Protein AF-A0A662FC71-F1 (afdb_monomer_lite)

Secondary structure (DSSP, 8-state):
-PPPHHHHHHHHHHHHHHHHHHHHHHHHHHHHH-SSHHHHHHHHHHHHHHHHHHTTSPPPPPPTTT--HHHHHHHHHHHHHHHHHHHHTGGG--HHHHHHHHHHHHHHHHHHHTS-HHHHHHHHHHHHHHTT--

pLDDT: mean 93.68, std 7.22, range [43.41, 98.19]

Sequence (134 aa):
MRKSSVDTVRRILTAKVAELWPAVERVRNRAYNAQERWFGEVVYYWAYSDLARIAGISPARLSDKELVAERIDKEIRKVKQKADARLKCISEMSKDKAIDLLLVIERILAIGRGENPWEAEERLEAELMEKGLF

Radius of gyration: 15.38 Å; chains: 1; bounding box: 41×29×43 Å

Structure (mmCIF, N/CA/C/O backbone):
data_AF-A0A662FC71-F1
#
_entry.id   AF-A0A662FC71-F1
#
loop_
_atom_site.group_PDB
_atom_site.id
_atom_site.type_symbol
_atom_site.label_atom_id
_atom_site.label_alt_id
_atom_site.label_comp_id
_atom_site.label_asym_id
_atom_site.label_entity_id
_atom_site.label_seq_id
_atom_site.pdbx_PDB_ins_code
_atom_site.Cartn_x
_atom_site.Cartn_y
_atom_site.Cartn_z
_atom_site.occupancy
_atom_site.B_iso_or_equiv
_atom_site.auth_seq_id
_atom_site.auth_comp_id
_atom_site.auth_asym_id
_atom_site.auth_atom_id
_atom_site.pdbx_PDB_model_num
ATOM 1 N N . MET A 1 1 ? -23.399 7.228 22.432 1.00 43.41 1 MET A N 1
ATOM 2 C CA . MET A 1 1 ? -22.184 6.426 22.711 1.00 43.41 1 MET A CA 1
ATOM 3 C C . MET A 1 1 ? -21.022 7.018 21.925 1.00 43.41 1 MET A C 1
ATOM 5 O O . MET A 1 1 ? -21.162 7.172 20.716 1.00 43.41 1 MET A O 1
ATOM 9 N N . ARG A 1 2 ? -19.914 7.407 22.574 1.00 53.84 2 ARG A N 1
ATOM 10 C CA . ARG A 1 2 ? -18.677 7.762 21.852 1.00 53.84 2 ARG A CA 1
ATOM 11 C C . ARG A 1 2 ? -18.167 6.488 21.165 1.00 53.84 2 ARG A C 1
ATOM 13 O O . ARG A 1 2 ? -18.086 5.456 21.824 1.00 53.84 2 ARG A O 1
ATOM 20 N N . LYS A 1 3 ? -17.904 6.531 19.854 1.00 62.81 3 LYS A N 1
ATOM 21 C CA . LYS A 1 3 ? -17.296 5.398 19.133 1.00 62.81 3 LYS A CA 1
ATOM 22 C C . LYS A 1 3 ? -15.904 5.142 19.712 1.00 62.81 3 LYS A C 1
ATOM 24 O O . LYS A 1 3 ? -15.208 6.103 20.037 1.00 62.81 3 LYS A O 1
ATOM 29 N N . SER A 1 4 ? -15.513 3.875 19.848 1.00 85.50 4 SER A N 1
ATOM 30 C CA . SER A 1 4 ? -14.158 3.525 20.281 1.00 85.50 4 SER A CA 1
ATOM 31 C C . SER A 1 4 ? -13.132 4.129 19.311 1.00 85.50 4 SER A C 1
ATOM 33 O O . SER A 1 4 ? -13.377 4.192 18.100 1.00 85.50 4 SER A O 1
ATOM 35 N N . SER A 1 5 ? -11.983 4.589 19.817 1.00 89.44 5 SER A N 1
ATOM 36 C CA . SER A 1 5 ? -10.883 5.102 18.980 1.00 89.44 5 SER A CA 1
ATOM 37 C C . SER A 1 5 ? -10.445 4.060 17.944 1.00 89.44 5 SER A C 1
ATOM 39 O O . SER A 1 5 ? -10.200 4.398 16.787 1.00 89.44 5 SER A O 1
ATOM 41 N N . VAL A 1 6 ? -10.479 2.779 18.320 1.00 92.81 6 VAL A N 1
ATOM 42 C CA . VAL A 1 6 ? -10.176 1.641 17.441 1.00 92.81 6 VAL A CA 1
ATOM 43 C C . VAL A 1 6 ? -11.152 1.551 16.264 1.00 92.81 6 VAL A C 1
ATOM 45 O O . VAL A 1 6 ? -10.727 1.398 15.121 1.00 92.81 6 VAL A O 1
ATOM 48 N N . ASP A 1 7 ? -12.455 1.708 16.509 1.00 93.38 7 ASP A N 1
ATOM 49 C CA . ASP A 1 7 ? -13.471 1.666 15.446 1.00 93.38 7 ASP A CA 1
ATOM 50 C C . ASP A 1 7 ? -13.314 2.838 14.474 1.00 93.38 7 ASP A C 1
ATOM 52 O O . ASP A 1 7 ? -13.562 2.708 13.273 1.00 93.38 7 ASP A O 1
ATOM 56 N N . THR A 1 8 ? -12.875 3.991 14.986 1.00 94.31 8 THR A N 1
ATOM 57 C CA . THR A 1 8 ? -12.601 5.170 14.161 1.00 94.31 8 THR A CA 1
ATOM 58 C C . THR A 1 8 ? -11.423 4.920 13.223 1.00 94.31 8 THR A C 1
ATOM 60 O O . THR A 1 8 ? -11.574 5.143 12.021 1.00 94.31 8 THR A O 1
ATOM 63 N N . VAL A 1 9 ? -10.304 4.391 13.733 1.00 95.88 9 VAL A N 1
ATOM 64 C CA . VAL A 1 9 ? -9.132 4.022 12.916 1.00 95.88 9 VAL A CA 1
ATOM 65 C C . VAL A 1 9 ? -9.507 2.974 11.869 1.00 95.88 9 VAL A C 1
ATOM 67 O O . VAL A 1 9 ? -9.244 3.174 10.684 1.00 95.88 9 VAL A O 1
ATOM 70 N N . ARG A 1 10 ? -10.195 1.895 12.267 1.00 95.44 10 ARG A N 1
ATOM 71 C CA . ARG A 1 10 ? -10.631 0.835 11.340 1.00 95.44 10 ARG A CA 1
ATOM 72 C C . ARG A 1 10 ? -11.519 1.379 10.223 1.00 95.44 10 ARG A C 1
ATOM 74 O O . ARG A 1 10 ? -11.369 0.969 9.082 1.00 95.44 10 ARG A O 1
ATOM 81 N N . ARG A 1 11 ? -12.408 2.334 10.514 1.00 94.94 11 ARG A N 1
ATOM 82 C CA . ARG A 1 11 ? -13.255 2.968 9.490 1.00 94.94 11 ARG A CA 1
ATOM 83 C C . ARG A 1 11 ? -12.442 3.780 8.480 1.00 94.94 11 ARG A C 1
ATOM 85 O O . ARG A 1 11 ? -12.722 3.689 7.288 1.00 94.94 11 ARG A O 1
ATOM 92 N N . ILE A 1 12 ? -11.472 4.571 8.945 1.00 95.75 12 ILE A N 1
ATOM 93 C CA . ILE A 1 12 ? -10.577 5.335 8.058 1.00 95.75 12 ILE A CA 1
ATOM 94 C C . ILE A 1 12 ? -9.780 4.361 7.180 1.00 95.75 12 ILE A C 1
ATOM 96 O O . ILE A 1 12 ? -9.707 4.539 5.966 1.00 95.75 12 ILE A O 1
ATOM 100 N N . LEU A 1 13 ? -9.260 3.290 7.783 1.00 97.00 13 LEU A N 1
ATOM 101 C CA . LEU A 1 13 ? -8.539 2.235 7.081 1.00 97.00 13 LEU A CA 1
ATOM 102 C C . LEU A 1 13 ? -9.397 1.561 6.007 1.00 97.00 13 LEU A C 1
ATOM 104 O O . LEU A 1 13 ? -8.964 1.477 4.863 1.00 97.00 13 LEU A O 1
ATOM 108 N N . THR A 1 14 ? -10.625 1.148 6.326 1.00 96.56 14 THR A N 1
ATOM 109 C CA . THR A 1 14 ? -11.546 0.553 5.345 1.00 96.56 14 THR A CA 1
ATOM 110 C C . THR A 1 14 ? -11.805 1.482 4.159 1.00 96.56 14 THR A C 1
ATOM 112 O O . THR A 1 14 ? -11.849 1.012 3.023 1.00 96.56 14 THR A O 1
ATOM 115 N N . ALA A 1 15 ? -11.938 2.793 4.395 1.00 96.00 15 ALA A N 1
ATOM 116 C CA . ALA A 1 15 ? -12.112 3.764 3.316 1.00 96.00 15 ALA A CA 1
ATOM 117 C C . ALA A 1 15 ? -10.887 3.799 2.385 1.00 96.00 15 ALA A C 1
ATOM 119 O O . ALA A 1 15 ? -11.039 3.634 1.177 1.00 96.00 15 ALA A O 1
ATOM 120 N N . LYS A 1 16 ? -9.671 3.899 2.939 1.00 96.94 16 LYS A N 1
ATOM 121 C CA . LYS A 1 16 ? -8.431 3.892 2.140 1.00 96.94 16 LYS A CA 1
ATOM 122 C C . LYS A 1 16 ? -8.183 2.562 1.423 1.00 96.94 16 LYS A C 1
ATOM 124 O O . LYS A 1 16 ? -7.676 2.545 0.306 1.00 96.94 16 LYS A O 1
ATOM 129 N N . VAL A 1 17 ? -8.565 1.440 2.030 1.00 97.31 17 VAL A N 1
ATOM 130 C CA . VAL A 1 17 ? -8.451 0.105 1.418 1.00 97.31 17 VAL A CA 1
ATOM 131 C C . VAL A 1 17 ? -9.272 -0.003 0.138 1.00 97.31 17 VAL A C 1
ATOM 133 O O . VAL A 1 17 ? -8.815 -0.626 -0.819 1.00 97.31 17 VAL A O 1
ATOM 136 N N . ALA A 1 18 ? -10.438 0.643 0.076 1.00 95.94 18 ALA A N 1
ATOM 137 C CA . ALA A 1 18 ? -11.242 0.677 -1.144 1.00 95.94 18 ALA A CA 1
ATOM 138 C C . ALA A 1 18 ? -10.517 1.385 -2.310 1.00 95.94 18 ALA A C 1
ATOM 140 O O . ALA A 1 18 ? -10.771 1.081 -3.475 1.00 95.94 18 ALA A O 1
ATOM 141 N N . GLU A 1 19 ? -9.580 2.285 -2.006 1.00 97.25 19 GLU A N 1
ATOM 142 C CA . GLU A 1 19 ? -8.791 3.040 -2.984 1.00 97.25 19 GLU A CA 1
ATOM 143 C C . GLU A 1 19 ? -7.454 2.380 -3.348 1.00 97.25 19 GLU A C 1
ATOM 145 O O . GLU A 1 19 ? -6.813 2.795 -4.319 1.00 97.25 19 GLU A O 1
ATOM 150 N N . LEU A 1 20 ? -7.038 1.343 -2.612 1.00 97.88 20 LEU A N 1
ATOM 151 C CA . LEU A 1 20 ? -5.718 0.726 -2.743 1.00 97.88 20 LEU A CA 1
ATOM 152 C C . LEU A 1 20 ? -5.453 0.218 -4.164 1.00 97.88 20 LEU A C 1
ATOM 154 O O . LEU A 1 20 ? -4.485 0.626 -4.801 1.00 97.88 20 LEU A O 1
ATOM 158 N N . TRP A 1 21 ? -6.310 -0.661 -4.688 1.00 97.44 21 TRP A N 1
ATOM 159 C CA . TRP A 1 21 ? -6.105 -1.247 -6.017 1.00 97.44 21 TRP A CA 1
ATOM 160 C C . TRP A 1 21 ? -6.193 -0.218 -7.155 1.00 97.44 21 TRP A C 1
ATOM 162 O O . TRP A 1 21 ? -5.318 -0.241 -8.024 1.00 97.44 21 TRP A O 1
ATOM 172 N N . PRO A 1 22 ? -7.154 0.729 -7.147 1.00 97.81 22 PRO A N 1
ATOM 173 C CA . PRO A 1 22 ? -7.119 1.867 -8.061 1.00 97.81 22 PRO A CA 1
ATOM 174 C C . PRO A 1 22 ? -5.812 2.668 -8.003 1.00 97.81 22 PRO A C 1
ATOM 176 O O . PRO A 1 22 ? -5.311 3.086 -9.045 1.00 97.81 22 PRO A O 1
ATOM 179 N N . ALA A 1 23 ? -5.238 2.886 -6.815 1.00 97.88 23 ALA A N 1
ATOM 180 C CA . ALA A 1 23 ? -3.955 3.572 -6.688 1.00 97.88 23 ALA A CA 1
ATOM 181 C C . ALA A 1 23 ? -2.811 2.768 -7.304 1.00 97.88 23 ALA A C 1
ATOM 183 O O . ALA A 1 23 ? -2.050 3.329 -8.088 1.00 97.88 23 ALA A O 1
ATOM 184 N N . VAL A 1 24 ? -2.735 1.463 -7.032 1.00 98.00 24 VAL A N 1
ATOM 185 C CA . VAL A 1 24 ? -1.734 0.563 -7.632 1.00 98.00 24 VAL A CA 1
ATOM 186 C C . VAL A 1 24 ? -1.787 0.617 -9.159 1.00 98.00 24 VAL A C 1
ATOM 188 O O . VAL A 1 24 ? -0.740 0.692 -9.799 1.00 98.00 24 VAL A O 1
ATOM 191 N N . GLU A 1 25 ? -2.984 0.654 -9.749 1.00 97.88 25 GLU A N 1
ATOM 192 C CA . GLU A 1 25 ? -3.139 0.777 -11.202 1.00 97.88 25 GLU A CA 1
ATOM 193 C C . GLU A 1 25 ? -2.676 2.145 -11.727 1.00 97.88 25 GLU A C 1
ATOM 195 O O . GLU A 1 25 ? -2.066 2.229 -12.793 1.00 97.88 25 GLU A O 1
ATOM 200 N N . ARG A 1 26 ? -2.890 3.233 -10.975 1.00 97.00 26 ARG A N 1
ATOM 201 C CA . ARG A 1 26 ? -2.312 4.542 -11.326 1.00 97.00 26 ARG A CA 1
ATOM 202 C C . ARG A 1 26 ? -0.785 4.505 -11.303 1.00 97.00 26 ARG A C 1
ATOM 204 O O . ARG A 1 26 ? -0.168 5.012 -12.238 1.00 97.00 26 ARG A O 1
ATOM 211 N N . VAL A 1 27 ? -0.175 3.883 -10.290 1.00 96.81 27 VAL A N 1
ATOM 212 C CA . VAL A 1 27 ? 1.291 3.724 -10.229 1.00 96.81 27 VAL A CA 1
ATOM 213 C C . VAL A 1 27 ? 1.795 2.916 -11.422 1.00 96.81 27 VAL A C 1
ATOM 215 O O . VAL A 1 27 ? 2.720 3.349 -12.108 1.00 96.81 27 VAL A O 1
ATOM 218 N N . ARG A 1 28 ? 1.137 1.791 -11.715 1.00 96.75 28 ARG A N 1
ATOM 219 C CA . ARG A 1 28 ? 1.434 0.940 -12.870 1.00 96.75 28 ARG A CA 1
ATOM 220 C C . ARG A 1 28 ? 1.412 1.739 -14.171 1.00 96.75 28 ARG A C 1
ATOM 222 O O . ARG A 1 28 ? 2.399 1.761 -14.900 1.00 96.75 28 ARG A O 1
ATOM 229 N N . ASN A 1 29 ? 0.317 2.447 -14.442 1.00 95.12 29 ASN A N 1
ATOM 230 C CA . ASN A 1 29 ? 0.172 3.243 -15.659 1.00 95.12 29 ASN A CA 1
ATOM 231 C C . ASN A 1 29 ? 1.227 4.346 -15.764 1.00 95.12 29 ASN A C 1
ATOM 233 O O . ASN A 1 29 ? 1.736 4.592 -16.856 1.00 95.12 29 ASN A O 1
ATOM 237 N N . ARG A 1 30 ? 1.605 4.981 -14.650 1.00 91.56 30 ARG A N 1
ATOM 238 C CA . ARG A 1 30 ? 2.709 5.948 -14.644 1.00 91.56 30 ARG A CA 1
ATOM 239 C C . ARG A 1 30 ? 4.038 5.292 -15.000 1.00 91.56 30 ARG A C 1
ATOM 241 O O . ARG A 1 30 ? 4.766 5.867 -15.792 1.00 91.56 30 ARG A O 1
ATOM 248 N N . ALA A 1 31 ? 4.334 4.101 -14.485 1.00 93.94 31 ALA A N 1
ATOM 249 C CA . ALA A 1 31 ? 5.571 3.390 -14.809 1.00 93.94 31 ALA A CA 1
ATOM 250 C C . ALA A 1 31 ? 5.664 3.029 -16.300 1.00 93.94 31 ALA A C 1
ATOM 252 O O . ALA A 1 31 ? 6.676 3.300 -16.938 1.00 93.94 31 ALA A O 1
ATOM 253 N N . TYR A 1 32 ? 4.584 2.496 -16.880 1.00 92.75 32 TYR A N 1
ATOM 254 C CA . TYR A 1 32 ? 4.541 2.138 -18.304 1.00 92.75 32 TYR A CA 1
ATOM 255 C C . TYR A 1 32 ? 4.643 3.346 -19.246 1.00 92.75 32 TYR A C 1
ATOM 257 O O . TYR A 1 32 ? 5.164 3.212 -20.354 1.00 92.75 32 TYR A O 1
ATOM 265 N N . ASN A 1 33 ? 4.155 4.513 -18.816 1.00 90.06 33 ASN A N 1
ATOM 266 C CA . ASN A 1 33 ? 4.067 5.718 -19.645 1.00 90.06 33 ASN A CA 1
ATOM 267 C C . ASN A 1 33 ? 5.057 6.825 -19.242 1.00 90.06 33 ASN A C 1
ATOM 269 O O . ASN A 1 33 ? 4.984 7.929 -19.779 1.00 90.06 33 ASN A O 1
ATOM 273 N N . ALA A 1 34 ? 5.965 6.572 -18.297 1.00 86.50 34 ALA A N 1
ATOM 274 C CA . ALA A 1 34 ? 6.939 7.567 -17.865 1.00 86.50 34 ALA A CA 1
ATOM 275 C C . ALA A 1 34 ? 7.914 7.896 -19.004 1.00 86.50 34 ALA A C 1
ATOM 277 O O . ALA A 1 34 ? 8.490 6.999 -19.624 1.00 86.50 34 ALA A O 1
ATOM 278 N N . GLN A 1 35 ? 8.132 9.193 -19.243 1.00 82.69 35 GLN A N 1
ATOM 279 C CA . GLN A 1 35 ? 9.169 9.671 -20.162 1.00 82.69 35 GLN A CA 1
ATOM 280 C C . GLN A 1 35 ? 10.555 9.199 -19.696 1.00 82.69 35 GLN A C 1
ATOM 282 O O . GLN A 1 35 ? 11.340 8.680 -20.485 1.00 82.69 35 GLN A O 1
ATOM 287 N N . GLU A 1 36 ? 10.809 9.291 -18.390 1.00 83.06 36 GLU A N 1
ATOM 288 C CA . GLU A 1 36 ? 11.943 8.657 -17.720 1.00 83.06 36 GLU A CA 1
ATOM 289 C C . GLU A 1 36 ? 11.510 7.314 -17.123 1.00 83.06 36 GLU A C 1
ATOM 291 O O . GLU A 1 36 ? 11.119 7.224 -15.956 1.00 83.06 36 GLU A O 1
ATOM 296 N N . ARG A 1 37 ? 11.550 6.258 -17.947 1.00 78.94 37 ARG A N 1
ATOM 297 C CA . ARG A 1 37 ? 11.074 4.913 -17.565 1.00 78.94 37 ARG A CA 1
ATOM 298 C C . ARG A 1 37 ? 11.689 4.402 -16.264 1.00 78.94 37 ARG A C 1
ATOM 300 O O . ARG A 1 37 ? 10.950 3.957 -15.392 1.00 78.94 37 ARG A O 1
ATOM 307 N N . TRP A 1 38 ? 13.004 4.566 -16.107 1.00 81.50 38 TRP A N 1
ATOM 308 C CA . TRP A 1 38 ? 13.742 4.106 -14.928 1.00 81.50 38 TRP A CA 1
ATOM 309 C C . TRP A 1 38 ? 13.160 4.676 -13.622 1.00 81.50 38 TRP A C 1
ATOM 311 O O . TRP A 1 38 ? 12.974 3.945 -12.652 1.00 81.50 38 TRP A O 1
ATOM 321 N N . PHE A 1 39 ? 12.798 5.965 -13.604 1.00 86.19 39 PHE A N 1
ATOM 322 C CA . PHE A 1 39 ? 12.227 6.614 -12.425 1.00 86.19 39 PHE A CA 1
ATOM 323 C C . PHE A 1 39 ? 10.827 6.070 -12.122 1.00 86.19 39 PHE A C 1
ATOM 325 O O . PHE A 1 39 ? 10.514 5.736 -10.978 1.00 86.19 39 PHE A O 1
ATOM 332 N N . GLY A 1 40 ? 9.992 5.917 -13.155 1.00 88.94 40 GLY A N 1
ATOM 333 C CA . GLY A 1 40 ? 8.664 5.317 -13.023 1.00 88.94 40 GLY A CA 1
ATOM 334 C C . GLY A 1 40 ? 8.706 3.883 -12.481 1.00 88.94 40 GLY A C 1
ATOM 335 O O . GLY A 1 40 ? 7.878 3.515 -11.648 1.00 88.94 40 GLY A O 1
ATOM 336 N N . GLU A 1 41 ? 9.687 3.087 -12.903 1.00 92.62 41 GLU A N 1
ATOM 337 C CA . GLU A 1 41 ? 9.871 1.695 -12.477 1.00 92.62 41 GLU A CA 1
ATOM 338 C C . GLU A 1 41 ? 10.371 1.583 -11.030 1.00 92.62 41 GLU A C 1
ATOM 340 O O . GLU A 1 41 ? 9.853 0.759 -10.273 1.00 92.62 41 GLU A O 1
ATOM 345 N N . VAL A 1 42 ? 11.290 2.457 -10.600 1.00 93.62 42 VAL A N 1
ATOM 346 C CA . VAL A 1 42 ? 11.716 2.561 -9.190 1.00 93.62 42 VAL A CA 1
ATOM 347 C C . VAL A 1 42 ? 10.531 2.908 -8.290 1.00 93.62 42 VAL A C 1
ATOM 349 O O . VAL A 1 42 ? 10.287 2.236 -7.285 1.00 93.62 42 VAL A O 1
ATOM 352 N N . VAL A 1 43 ? 9.744 3.912 -8.678 1.00 93.75 43 VAL A N 1
ATOM 353 C CA . VAL A 1 43 ? 8.541 4.318 -7.941 1.00 93.75 43 VAL A CA 1
ATOM 354 C C . VAL A 1 43 ? 7.517 3.179 -7.887 1.00 93.75 43 VAL A C 1
ATOM 356 O O . VAL A 1 43 ? 6.890 2.946 -6.850 1.00 93.75 43 VAL A O 1
ATOM 359 N N . TYR A 1 44 ? 7.367 2.419 -8.974 1.00 96.31 44 TYR A N 1
ATOM 360 C CA . TYR A 1 44 ? 6.468 1.270 -8.983 1.00 96.31 44 TYR A CA 1
ATOM 361 C C . TYR A 1 44 ? 6.946 0.141 -8.070 1.00 96.31 44 TYR A C 1
ATOM 363 O O . TYR A 1 44 ? 6.142 -0.474 -7.363 1.00 96.31 44 TYR A O 1
ATOM 371 N N . TYR A 1 45 ? 8.256 -0.085 -8.015 1.00 96.56 45 TYR A N 1
ATOM 372 C CA . TYR A 1 45 ? 8.861 -1.036 -7.093 1.00 96.56 45 TYR A CA 1
ATOM 373 C C . TYR A 1 45 ? 8.671 -0.632 -5.621 1.00 96.56 45 TYR A C 1
ATOM 375 O O . TYR A 1 45 ? 8.462 -1.505 -4.773 1.00 96.56 45 TYR A O 1
ATOM 383 N N . TRP A 1 46 ? 8.669 0.665 -5.294 1.00 95.12 46 TRP A N 1
ATOM 384 C CA . TRP A 1 46 ? 8.326 1.135 -3.944 1.00 95.12 46 TRP A CA 1
ATOM 385 C C . TRP A 1 46 ? 6.880 0.801 -3.571 1.00 95.12 46 TRP A C 1
ATOM 387 O O . TRP A 1 46 ? 6.648 0.208 -2.518 1.00 95.12 46 TRP A O 1
ATOM 397 N N . ALA A 1 47 ? 5.918 1.071 -4.461 1.00 96.94 47 ALA A N 1
ATOM 398 C CA . ALA A 1 47 ? 4.520 0.695 -4.232 1.00 96.94 47 ALA A CA 1
ATOM 399 C C . ALA A 1 47 ? 4.349 -0.828 -4.076 1.00 96.94 47 ALA A C 1
ATOM 401 O O . ALA A 1 47 ? 3.612 -1.294 -3.206 1.00 96.94 47 ALA A O 1
ATOM 402 N N . TYR A 1 48 ? 5.067 -1.622 -4.877 1.00 97.19 48 TYR A N 1
ATOM 403 C CA . TYR A 1 48 ? 5.147 -3.072 -4.696 1.00 97.19 48 TYR A CA 1
ATOM 404 C C . TYR A 1 48 ? 5.709 -3.464 -3.321 1.00 97.19 48 TYR A C 1
ATOM 406 O O . TYR A 1 48 ? 5.166 -4.355 -2.666 1.00 97.19 48 TYR A O 1
ATOM 414 N N . SER A 1 49 ? 6.781 -2.813 -2.873 1.00 97.00 49 SER A N 1
ATOM 415 C CA . SER A 1 49 ? 7.421 -3.123 -1.592 1.00 97.00 49 SER A CA 1
ATOM 416 C C . SER A 1 49 ? 6.475 -2.876 -0.416 1.00 97.00 49 SER A C 1
ATOM 418 O O . SER A 1 49 ? 6.388 -3.702 0.497 1.00 97.00 49 SER A O 1
ATOM 420 N N . ASP A 1 50 ? 5.682 -1.809 -0.487 1.00 97.50 50 ASP A N 1
ATOM 421 C CA . ASP A 1 50 ? 4.622 -1.536 0.483 1.00 97.50 50 ASP A CA 1
ATOM 422 C C . ASP A 1 50 ? 3.475 -2.550 0.400 1.00 97.50 50 ASP A C 1
ATOM 424 O O . ASP A 1 50 ? 3.022 -3.049 1.433 1.00 97.50 50 ASP A O 1
ATOM 428 N N . LEU A 1 51 ? 3.056 -2.965 -0.801 1.00 97.56 51 LEU A N 1
ATOM 429 C CA . LEU A 1 51 ? 2.091 -4.063 -0.957 1.00 97.56 51 LEU A CA 1
ATOM 430 C C . LEU A 1 51 ? 2.597 -5.376 -0.340 1.00 97.56 51 LEU A C 1
ATOM 432 O O . LEU A 1 51 ? 1.813 -6.116 0.259 1.00 97.56 51 LEU A O 1
ATOM 436 N N . ALA A 1 52 ? 3.892 -5.682 -0.460 1.00 97.31 52 ALA A N 1
ATOM 437 C CA . ALA A 1 52 ? 4.492 -6.856 0.171 1.00 97.31 52 ALA A CA 1
ATOM 438 C C . ALA A 1 52 ? 4.424 -6.761 1.708 1.00 97.31 52 ALA A C 1
ATOM 440 O O . ALA A 1 52 ? 4.043 -7.737 2.366 1.00 97.31 52 ALA A O 1
ATOM 441 N N . ARG A 1 53 ? 4.669 -5.570 2.277 1.00 96.31 53 ARG A N 1
ATOM 442 C CA . ARG A 1 53 ? 4.487 -5.299 3.715 1.00 96.31 53 ARG A CA 1
ATOM 443 C C . ARG A 1 53 ? 3.034 -5.504 4.152 1.00 96.31 53 ARG A C 1
ATOM 445 O O . ARG A 1 53 ? 2.802 -6.184 5.154 1.00 96.31 53 ARG A O 1
ATOM 452 N N . ILE A 1 54 ? 2.059 -5.019 3.375 1.00 97.19 54 ILE A N 1
ATOM 453 C CA . ILE A 1 54 ? 0.625 -5.281 3.610 1.00 97.19 54 ILE A CA 1
ATOM 454 C C . ILE A 1 54 ? 0.346 -6.785 3.607 1.00 97.19 54 ILE A C 1
ATOM 456 O O . ILE A 1 54 ? -0.330 -7.288 4.500 1.00 97.19 54 ILE A O 1
ATOM 460 N N . ALA A 1 55 ? 0.903 -7.523 2.649 1.00 96.38 55 ALA A N 1
ATOM 461 C CA . ALA A 1 55 ? 0.774 -8.975 2.557 1.00 96.38 55 ALA A CA 1
ATOM 462 C C . ALA A 1 55 ? 1.510 -9.742 3.677 1.00 96.38 55 ALA A C 1
ATOM 464 O O . ALA A 1 55 ? 1.351 -10.959 3.780 1.00 96.38 55 ALA A O 1
ATOM 465 N N . GLY A 1 56 ? 2.295 -9.063 4.521 1.00 94.38 56 GLY A N 1
ATOM 466 C CA . GLY A 1 56 ? 3.084 -9.686 5.583 1.00 94.38 56 GLY A CA 1
ATOM 467 C C . GLY A 1 56 ? 4.233 -10.545 5.063 1.00 94.38 56 GLY A C 1
ATOM 468 O O . GLY A 1 56 ? 4.566 -11.550 5.688 1.00 94.38 56 GLY A O 1
ATOM 469 N N . ILE A 1 57 ? 4.809 -10.188 3.915 1.00 93.94 57 ILE A N 1
ATOM 470 C CA . ILE A 1 57 ? 5.950 -10.894 3.333 1.00 93.94 57 ILE A CA 1
ATOM 471 C C . ILE A 1 57 ? 7.066 -9.915 2.970 1.00 93.94 57 ILE A C 1
ATOM 473 O O . ILE A 1 57 ? 6.823 -8.737 2.718 1.00 93.94 57 ILE A O 1
ATOM 477 N N . SER A 1 58 ? 8.295 -10.415 2.898 1.00 93.81 58 SER A N 1
ATOM 478 C CA . SER A 1 58 ? 9.415 -9.626 2.391 1.00 93.81 58 SER A CA 1
ATOM 479 C C . SER A 1 58 ? 9.267 -9.387 0.883 1.00 93.81 58 SER A C 1
ATOM 481 O O . SER A 1 58 ? 8.946 -10.337 0.159 1.00 93.81 58 SER A O 1
ATOM 483 N N . PRO A 1 59 ? 9.528 -8.166 0.385 1.00 94.50 59 PRO A N 1
ATOM 484 C CA . PRO A 1 59 ? 9.578 -7.924 -1.049 1.00 94.50 59 PRO A CA 1
ATOM 485 C C . PRO A 1 59 ? 10.745 -8.687 -1.684 1.00 94.50 59 PRO A C 1
ATOM 487 O O . PRO A 1 59 ? 11.819 -8.841 -1.094 1.00 94.50 59 PRO A O 1
ATOM 490 N N . ALA A 1 60 ? 10.532 -9.167 -2.904 1.00 92.12 60 ALA A N 1
ATOM 491 C CA . ALA A 1 60 ? 11.571 -9.725 -3.745 1.00 92.12 60 ALA A CA 1
ATOM 492 C C . ALA A 1 60 ? 12.593 -8.630 -4.053 1.00 92.12 60 ALA A C 1
ATOM 494 O O . ALA A 1 60 ? 12.233 -7.557 -4.530 1.00 92.12 60 ALA A O 1
ATOM 495 N N . ARG A 1 61 ? 13.869 -8.918 -3.799 1.00 93.25 61 ARG A N 1
ATOM 496 C CA . ARG A 1 61 ? 14.961 -8.023 -4.181 1.00 93.25 61 ARG A CA 1
ATOM 497 C C . ARG A 1 61 ? 15.156 -8.127 -5.688 1.00 93.25 61 ARG A C 1
ATOM 499 O O . ARG A 1 61 ? 15.493 -9.202 -6.175 1.00 93.25 61 ARG A O 1
ATOM 506 N N . LEU A 1 62 ? 14.922 -7.027 -6.393 1.00 91.38 62 LEU A N 1
ATOM 507 C CA . LEU A 1 62 ? 15.185 -6.899 -7.822 1.00 91.38 62 LEU A CA 1
ATOM 508 C C . LEU A 1 62 ? 16.464 -6.085 -8.012 1.00 91.38 62 LEU A C 1
ATOM 510 O O . LEU A 1 62 ? 16.649 -5.066 -7.348 1.00 91.38 62 LEU A O 1
ATOM 514 N N . SER A 1 63 ? 17.349 -6.544 -8.891 1.00 91.44 63 SER A N 1
ATOM 515 C CA . SER A 1 63 ? 18.478 -5.734 -9.356 1.00 91.44 63 SER A CA 1
ATOM 516 C C . SER A 1 63 ? 18.011 -4.614 -10.290 1.00 91.44 63 SER A C 1
ATOM 518 O O . SER A 1 63 ? 16.912 -4.679 -10.838 1.00 91.44 63 SER A O 1
ATOM 520 N N . ASP A 1 64 ? 18.873 -3.632 -10.559 1.00 87.75 64 ASP A N 1
ATOM 521 C CA . ASP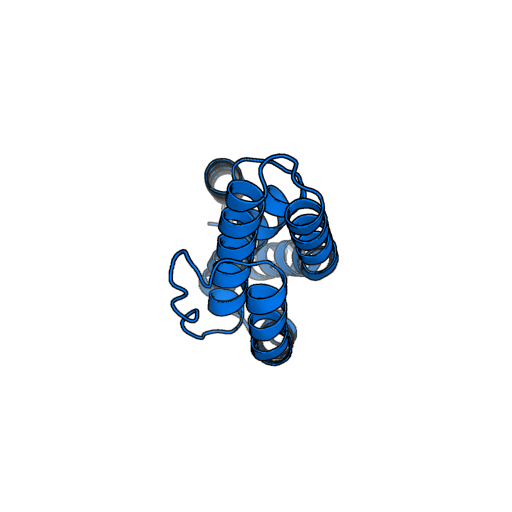 A 1 64 ? 18.565 -2.515 -11.468 1.00 87.75 64 ASP A CA 1
ATOM 522 C C . ASP A 1 64 ? 18.106 -2.979 -12.859 1.00 87.75 64 ASP A C 1
ATOM 524 O O . ASP A 1 64 ? 17.238 -2.369 -13.471 1.00 87.75 64 ASP A O 1
ATOM 528 N N . LYS A 1 65 ? 18.638 -4.107 -13.349 1.00 88.50 65 LYS A N 1
ATOM 529 C CA . LYS A 1 65 ? 18.246 -4.699 -14.642 1.00 88.50 65 LYS A CA 1
ATOM 530 C C . LYS A 1 65 ? 16.883 -5.393 -14.602 1.00 88.50 65 LYS A C 1
ATOM 532 O O . LYS A 1 65 ? 16.287 -5.639 -15.646 1.00 88.50 65 LYS A O 1
ATOM 537 N N . GLU A 1 66 ? 16.423 -5.767 -13.415 1.00 91.06 66 GLU A N 1
ATOM 538 C CA . GLU A 1 66 ? 15.134 -6.416 -13.184 1.00 91.06 66 GLU A CA 1
ATOM 539 C C . GLU A 1 66 ? 14.044 -5.425 -12.771 1.00 91.06 66 GLU A C 1
ATOM 541 O O . GLU A 1 66 ? 12.871 -5.807 -12.749 1.00 91.06 66 GLU A O 1
ATOM 546 N N . LEU A 1 67 ? 14.407 -4.178 -12.451 1.00 91.75 67 LEU A N 1
ATOM 547 C CA . LEU A 1 67 ? 13.480 -3.081 -12.182 1.00 91.75 67 LEU A CA 1
ATOM 548 C C . LEU A 1 67 ? 12.793 -2.643 -13.476 1.00 91.75 67 LEU A C 1
ATOM 550 O O . LEU A 1 67 ? 13.039 -1.568 -14.002 1.00 91.75 67 LEU A O 1
ATOM 554 N N . VAL A 1 68 ? 11.913 -3.509 -13.975 1.00 93.94 68 VAL A N 1
ATOM 555 C CA . VAL A 1 68 ? 11.060 -3.254 -15.131 1.00 93.94 68 VAL A CA 1
ATOM 556 C C . VAL A 1 68 ? 9.599 -3.496 -14.783 1.00 93.94 68 VAL A C 1
ATOM 558 O O . VAL A 1 68 ? 9.275 -4.428 -14.035 1.00 93.94 68 VAL A O 1
ATOM 561 N N . ALA A 1 69 ? 8.695 -2.693 -15.346 1.00 93.50 69 ALA A N 1
ATOM 562 C CA . ALA A 1 69 ? 7.274 -2.719 -14.975 1.00 93.50 69 ALA A CA 1
ATOM 563 C C . ALA A 1 69 ? 6.639 -4.125 -15.086 1.00 93.50 69 ALA A C 1
ATOM 565 O O . ALA A 1 69 ? 5.935 -4.565 -14.179 1.00 93.50 69 ALA A O 1
ATOM 566 N N . GLU A 1 70 ? 6.969 -4.896 -16.129 1.00 95.25 70 GLU A N 1
ATOM 567 C CA . GLU A 1 70 ? 6.449 -6.262 -16.313 1.00 95.25 70 GLU A CA 1
ATOM 568 C C . GLU A 1 70 ? 6.939 -7.246 -15.229 1.00 95.25 70 GLU A C 1
ATOM 570 O O . GLU A 1 70 ? 6.217 -8.162 -14.809 1.00 95.25 70 GLU A O 1
ATOM 575 N N . ARG A 1 71 ? 8.179 -7.080 -14.752 1.00 96.00 71 ARG A N 1
ATOM 576 C CA . ARG A 1 71 ? 8.729 -7.901 -13.667 1.00 96.00 71 ARG A CA 1
ATOM 577 C C . ARG A 1 71 ? 8.027 -7.583 -12.351 1.00 96.00 71 ARG A C 1
ATOM 579 O O . ARG A 1 71 ? 7.721 -8.523 -11.610 1.00 96.00 71 ARG A O 1
ATOM 586 N N . ILE A 1 72 ? 7.746 -6.305 -12.103 1.00 96.94 72 ILE A N 1
ATOM 587 C CA . ILE A 1 72 ? 7.019 -5.813 -10.926 1.00 96.94 72 ILE A CA 1
ATOM 588 C C . ILE A 1 72 ? 5.559 -6.301 -10.959 1.00 96.94 72 ILE A C 1
ATOM 590 O O . ILE A 1 72 ? 5.086 -6.845 -9.961 1.00 96.94 72 ILE A O 1
ATOM 594 N N . ASP A 1 73 ? 4.883 -6.269 -12.115 1.00 97.56 73 ASP A N 1
ATOM 595 C CA . ASP A 1 73 ? 3.535 -6.839 -12.323 1.00 97.56 73 ASP A CA 1
ATOM 596 C C . ASP A 1 73 ? 3.459 -8.321 -11.903 1.00 97.56 73 ASP A C 1
ATOM 598 O O . ASP A 1 73 ? 2.468 -8.787 -11.325 1.00 97.56 73 ASP A O 1
ATOM 602 N N . LYS A 1 74 ? 4.503 -9.107 -12.207 1.00 96.62 74 LYS A N 1
ATOM 603 C CA . LYS A 1 74 ? 4.587 -10.520 -11.792 1.00 96.62 74 LYS A CA 1
ATOM 604 C C . LYS A 1 74 ? 4.667 -10.656 -10.273 1.00 96.62 74 LYS A C 1
ATOM 606 O O . LYS A 1 74 ? 4.040 -11.561 -9.727 1.00 96.62 74 LYS A O 1
ATOM 611 N N . GLU A 1 75 ? 5.400 -9.783 -9.588 1.00 97.12 75 GLU A N 1
ATOM 612 C CA . GLU A 1 75 ? 5.485 -9.817 -8.126 1.00 97.12 75 GLU A CA 1
ATOM 613 C C . GLU A 1 75 ? 4.201 -9.316 -7.455 1.00 97.12 75 GLU A C 1
ATOM 615 O O . GLU A 1 75 ? 3.711 -9.959 -6.527 1.00 97.12 75 GLU A O 1
ATOM 620 N N . ILE A 1 76 ? 3.574 -8.258 -7.975 1.00 97.50 76 ILE A N 1
ATOM 621 C CA . ILE A 1 76 ? 2.291 -7.758 -7.460 1.00 97.50 76 ILE A CA 1
ATOM 622 C C . ILE A 1 76 ? 1.210 -8.843 -7.530 1.00 97.50 76 ILE A C 1
ATOM 624 O O . ILE A 1 76 ? 0.480 -9.057 -6.560 1.00 97.50 76 ILE A O 1
ATOM 628 N N . ARG A 1 77 ? 1.146 -9.606 -8.629 1.00 96.12 77 ARG A N 1
ATOM 629 C CA . ARG A 1 77 ? 0.216 -10.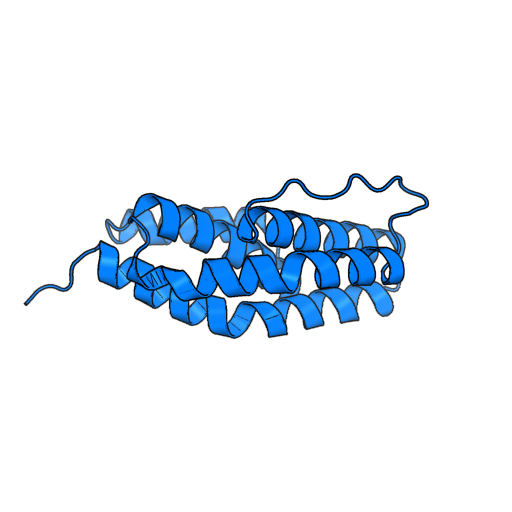744 -8.751 1.00 96.12 77 ARG A CA 1
ATOM 630 C C . ARG A 1 77 ? 0.418 -11.805 -7.666 1.00 96.12 77 ARG A C 1
ATOM 632 O O . ARG A 1 77 ? -0.571 -12.351 -7.180 1.00 96.12 77 ARG A O 1
ATOM 639 N N . LYS A 1 78 ? 1.662 -12.075 -7.259 1.00 94.25 78 LYS A N 1
ATOM 640 C CA . LYS A 1 78 ? 1.975 -13.047 -6.193 1.00 94.25 78 LYS A CA 1
ATOM 641 C C . LYS A 1 78 ? 1.546 -12.556 -4.813 1.00 94.25 78 LYS A C 1
ATOM 643 O O . LYS A 1 78 ? 1.130 -13.365 -3.986 1.00 94.25 78 LYS A O 1
ATOM 648 N N . VAL A 1 79 ? 1.649 -11.251 -4.547 1.00 96.50 79 VAL A N 1
ATOM 649 C CA . VAL A 1 79 ? 1.322 -10.694 -3.221 1.00 96.50 79 VAL A CA 1
ATOM 650 C C . VAL A 1 79 ? -0.147 -10.315 -3.078 1.00 96.50 79 VAL A C 1
ATOM 652 O O . VAL A 1 79 ? -0.655 -10.319 -1.960 1.00 96.50 79 VAL A O 1
ATOM 655 N N . LYS A 1 80 ? -0.853 -10.064 -4.189 1.00 96.38 80 LYS A N 1
ATOM 656 C CA . LYS A 1 80 ? -2.251 -9.610 -4.199 1.00 96.38 80 LYS A CA 1
ATOM 657 C C . LYS A 1 80 ? -3.174 -10.469 -3.341 1.00 96.38 80 LYS A C 1
ATOM 659 O O . LYS A 1 80 ? -3.853 -9.940 -2.472 1.00 96.38 80 LYS A O 1
ATOM 664 N N . GLN A 1 81 ? -3.149 -11.789 -3.522 1.00 95.62 81 GLN A N 1
ATOM 665 C CA . GLN A 1 81 ? -4.021 -12.695 -2.763 1.00 95.62 81 GLN A CA 1
ATOM 666 C C . GLN A 1 81 ? -3.773 -12.620 -1.249 1.00 95.62 81 GLN A C 1
ATOM 668 O O . GLN A 1 81 ? -4.718 -12.657 -0.463 1.00 95.62 81 GLN A O 1
ATOM 673 N N . LYS A 1 82 ? -2.507 -12.488 -0.832 1.00 96.19 82 LYS A N 1
ATOM 674 C CA . LYS A 1 82 ? -2.131 -12.367 0.583 1.00 96.19 82 LYS A CA 1
ATOM 675 C C . LYS A 1 82 ? -2.495 -10.999 1.156 1.00 96.19 82 LYS A C 1
ATOM 677 O O . LYS A 1 82 ? -2.984 -10.934 2.280 1.00 96.19 82 LYS A O 1
ATOM 682 N N . ALA A 1 83 ? -2.296 -9.930 0.382 1.00 97.19 83 ALA A N 1
ATOM 683 C CA . ALA A 1 83 ? -2.744 -8.592 0.749 1.00 97.19 83 ALA A CA 1
ATOM 684 C C . ALA A 1 83 ? -4.268 -8.578 0.946 1.00 97.19 83 ALA A C 1
ATOM 686 O O . ALA A 1 83 ? -4.731 -8.239 2.029 1.00 97.19 83 ALA A O 1
ATOM 687 N N . ASP A 1 84 ? -5.041 -9.063 -0.030 1.00 97.12 84 ASP A N 1
ATOM 688 C CA . ASP A 1 84 ? -6.505 -9.145 0.062 1.00 97.12 84 ASP A CA 1
ATOM 689 C C . ASP A 1 84 ? -6.965 -9.969 1.275 1.00 97.12 84 ASP A C 1
ATOM 691 O O . ASP A 1 84 ? -7.893 -9.571 1.979 1.00 97.12 84 ASP A O 1
ATOM 695 N N . ALA A 1 85 ? -6.311 -11.101 1.563 1.00 95.00 85 ALA A N 1
ATOM 696 C CA . ALA A 1 85 ? -6.621 -11.911 2.741 1.00 95.00 85 ALA A CA 1
ATOM 697 C C . ALA A 1 85 ? -6.393 -11.138 4.049 1.00 95.00 85 ALA A C 1
ATOM 699 O O . ALA A 1 85 ? -7.259 -11.143 4.921 1.00 95.00 85 ALA A O 1
ATOM 700 N N . ARG A 1 86 ? -5.271 -10.420 4.170 1.00 95.19 86 ARG A N 1
ATOM 701 C CA . ARG A 1 86 ? -4.976 -9.601 5.353 1.00 95.19 86 ARG A CA 1
ATOM 702 C C . ARG A 1 86 ? -5.951 -8.433 5.502 1.00 95.19 86 ARG A C 1
ATOM 704 O O . ARG A 1 86 ? -6.392 -8.156 6.615 1.00 95.19 86 ARG A O 1
ATOM 711 N N . LEU A 1 87 ? -6.332 -7.786 4.403 1.00 96.06 87 LEU A N 1
ATOM 712 C CA . LEU A 1 87 ? -7.277 -6.665 4.406 1.00 96.06 87 LEU A CA 1
ATOM 713 C C . LEU A 1 87 ? -8.711 -7.092 4.769 1.00 96.06 87 LEU A C 1
ATOM 715 O O . LEU A 1 87 ? -9.471 -6.288 5.299 1.00 96.06 87 LEU A O 1
ATOM 719 N N . LYS A 1 88 ? -9.090 -8.361 4.581 1.00 95.44 88 LYS A N 1
ATOM 720 C CA . LYS A 1 88 ? -10.387 -8.876 5.066 1.00 95.44 88 LYS A CA 1
ATOM 721 C C . LYS A 1 88 ? -10.483 -8.945 6.592 1.00 95.44 88 LYS A C 1
ATOM 723 O O . LYS A 1 88 ? -11.585 -8.903 7.124 1.00 95.44 88 LYS A O 1
ATOM 728 N N . CYS A 1 89 ? -9.354 -9.001 7.296 1.00 94.31 89 CYS A N 1
ATOM 729 C CA . CYS A 1 89 ? -9.306 -9.133 8.753 1.00 94.31 89 CYS A CA 1
ATOM 730 C C . CYS A 1 89 ? -9.259 -7.780 9.493 1.00 94.31 89 CYS A C 1
ATOM 732 O O . CYS A 1 89 ? -8.978 -7.753 10.689 1.00 94.31 89 CYS A O 1
ATOM 734 N N . ILE A 1 90 ? -9.515 -6.645 8.823 1.00 94.38 90 ILE A N 1
ATOM 735 C CA . ILE A 1 90 ? -9.433 -5.294 9.424 1.00 94.38 90 ILE A CA 1
ATOM 736 C C . ILE A 1 90 ? -10.295 -5.155 10.686 1.00 94.38 90 ILE A C 1
ATOM 738 O O . ILE A 1 90 ? -9.868 -4.527 11.656 1.00 94.38 90 ILE A O 1
ATOM 742 N N . SER A 1 91 ? -11.483 -5.765 10.705 1.00 93.31 91 SER A N 1
ATOM 743 C CA . SER A 1 91 ? -12.394 -5.741 11.859 1.00 93.31 91 SER A CA 1
ATOM 744 C C . SER A 1 91 ? -11.794 -6.360 13.123 1.00 93.31 91 SER A C 1
ATOM 746 O O . SER A 1 91 ? -12.204 -6.013 14.228 1.00 93.31 91 SER A O 1
ATOM 748 N N . GLU A 1 92 ? -10.808 -7.242 12.970 1.00 93.75 92 GLU A N 1
ATOM 749 C CA . GLU A 1 92 ? -10.164 -7.990 14.052 1.00 93.75 92 GLU A CA 1
ATOM 750 C C . GLU A 1 92 ? -8.800 -7.394 14.447 1.00 93.75 92 GLU A C 1
ATOM 752 O O . GLU A 1 92 ? -8.222 -7.775 15.464 1.00 93.75 92 GLU A O 1
ATOM 757 N N . MET A 1 93 ? -8.270 -6.433 13.681 1.00 94.44 93 MET A N 1
ATOM 758 C CA . MET A 1 93 ? -6.945 -5.853 13.934 1.00 94.44 93 MET A CA 1
ATOM 759 C C . MET A 1 93 ? -6.921 -4.997 15.200 1.00 94.44 93 MET A C 1
ATOM 761 O O . MET A 1 93 ? -7.851 -4.229 15.453 1.00 94.44 93 MET A O 1
ATOM 765 N N . SER A 1 94 ? -5.831 -5.069 15.972 1.00 95.00 94 SER A N 1
ATOM 766 C CA . SER A 1 94 ? -5.569 -4.104 17.047 1.00 95.00 94 SER A CA 1
ATOM 767 C C . SER A 1 94 ? -5.428 -2.685 16.486 1.00 95.00 94 SER A C 1
ATOM 769 O O . SER A 1 94 ? -5.157 -2.510 15.296 1.00 95.00 94 SER A O 1
ATOM 771 N N . LYS A 1 95 ? -5.586 -1.673 17.351 1.00 94.38 95 LYS A N 1
ATOM 772 C CA . LYS A 1 95 ? -5.403 -0.258 16.991 1.00 94.38 95 LYS A CA 1
ATOM 773 C C . LYS A 1 95 ? -4.063 -0.044 16.278 1.00 94.38 95 LYS A C 1
ATOM 775 O O . LYS A 1 95 ? -4.054 0.416 15.145 1.00 94.38 95 LYS A O 1
ATOM 780 N N . ASP A 1 96 ? -2.972 -0.494 16.890 1.00 95.19 96 ASP A N 1
ATOM 781 C CA . ASP A 1 96 ? -1.612 -0.282 16.381 1.00 95.19 96 ASP A CA 1
ATOM 782 C C . ASP A 1 96 ? -1.389 -0.952 15.022 1.00 95.19 96 ASP A C 1
ATOM 784 O O . ASP A 1 96 ? -0.826 -0.351 14.114 1.00 95.19 96 ASP A O 1
ATOM 788 N N . LYS A 1 97 ? -1.903 -2.178 14.835 1.00 95.50 97 LYS A N 1
ATOM 789 C CA . LYS A 1 97 ? -1.832 -2.869 13.537 1.00 95.50 97 LYS A CA 1
ATOM 790 C C . LYS A 1 97 ? -2.655 -2.158 12.466 1.00 95.50 97 LYS A C 1
ATOM 792 O O . LYS A 1 97 ? -2.262 -2.163 11.303 1.00 95.50 97 LYS A O 1
ATOM 797 N N . ALA A 1 98 ? -3.799 -1.589 12.841 1.00 96.12 98 ALA A N 1
ATOM 798 C CA . ALA A 1 98 ? -4.630 -0.827 11.922 1.00 96.12 98 ALA A CA 1
ATOM 799 C C . ALA A 1 98 ? -3.966 0.506 11.537 1.00 96.12 98 ALA A C 1
ATOM 801 O O . ALA A 1 98 ? -4.046 0.882 10.374 1.00 96.12 98 ALA A O 1
AT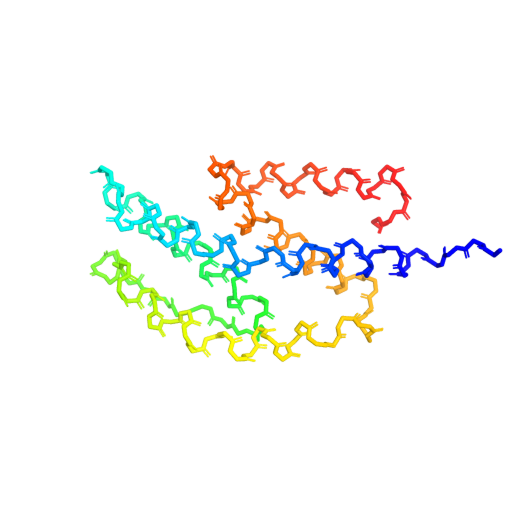OM 802 N N . ILE A 1 99 ? -3.281 1.180 12.468 1.00 96.88 99 ILE A N 1
ATOM 803 C CA . ILE A 1 99 ? -2.500 2.397 12.193 1.00 96.88 99 ILE A CA 1
ATOM 804 C C . ILE A 1 99 ? -1.319 2.083 11.278 1.00 96.88 99 ILE A C 1
ATOM 806 O O . ILE A 1 99 ? -1.209 2.696 10.225 1.00 96.88 99 ILE A O 1
ATOM 810 N N . ASP A 1 100 ? -0.494 1.090 11.621 1.00 96.00 100 ASP A N 1
ATOM 811 C CA . ASP A 1 100 ? 0.642 0.666 10.790 1.00 96.00 100 ASP A CA 1
ATOM 812 C C . ASP A 1 100 ? 0.200 0.388 9.347 1.00 96.00 100 ASP A C 1
ATOM 814 O O . ASP A 1 100 ? 0.774 0.894 8.384 1.00 96.00 100 ASP A O 1
ATOM 818 N N . LEU A 1 101 ? -0.895 -0.358 9.191 1.00 96.88 101 LEU A N 1
ATOM 819 C CA . LEU A 1 101 ? -1.446 -0.659 7.878 1.00 96.88 101 LEU A CA 1
ATOM 820 C C . LEU A 1 101 ? -1.991 0.588 7.163 1.00 96.88 101 LEU A C 1
ATOM 822 O O . LEU A 1 101 ? -1.842 0.712 5.948 1.00 96.88 101 LEU A O 1
ATOM 826 N N . LEU A 1 102 ? -2.618 1.503 7.899 1.00 97.31 102 LEU A N 1
ATOM 827 C CA . LEU A 1 102 ? -3.153 2.751 7.366 1.00 97.31 102 LEU A CA 1
ATOM 828 C C . LEU A 1 102 ? -2.040 3.642 6.793 1.00 97.31 102 LEU A C 1
ATOM 830 O O . LEU A 1 102 ? -2.209 4.168 5.693 1.00 97.31 102 LEU A O 1
ATOM 834 N N . LEU A 1 103 ? -0.911 3.758 7.494 1.00 97.62 103 LEU A N 1
ATOM 835 C CA . LEU A 1 103 ? 0.261 4.522 7.054 1.00 97.62 103 LEU A CA 1
ATOM 836 C C . LEU A 1 103 ? 0.878 3.932 5.781 1.00 97.62 103 LEU A C 1
ATOM 838 O O . LEU A 1 103 ? 1.099 4.642 4.801 1.00 97.62 103 LEU A O 1
ATOM 842 N N . VAL A 1 104 ? 1.060 2.608 5.744 1.00 97.44 104 VAL A N 1
ATOM 843 C CA . VAL A 1 104 ? 1.593 1.913 4.559 1.00 97.44 104 VAL A CA 1
ATOM 844 C C . VAL A 1 104 ? 0.672 2.079 3.348 1.00 97.44 104 VAL A C 1
ATOM 846 O O . VAL A 1 104 ? 1.145 2.276 2.229 1.00 97.44 104 VAL A O 1
ATOM 849 N N . ILE A 1 105 ? -0.647 2.020 3.544 1.00 98.06 105 ILE A N 1
ATOM 850 C CA . ILE A 1 105 ? -1.600 2.260 2.455 1.00 98.06 105 ILE A CA 1
ATOM 851 C C . ILE A 1 105 ? -1.525 3.711 1.983 1.00 98.06 105 ILE A C 1
ATOM 853 O O . ILE A 1 105 ? -1.536 3.936 0.774 1.00 98.06 105 ILE A O 1
ATOM 857 N N . GLU A 1 106 ? 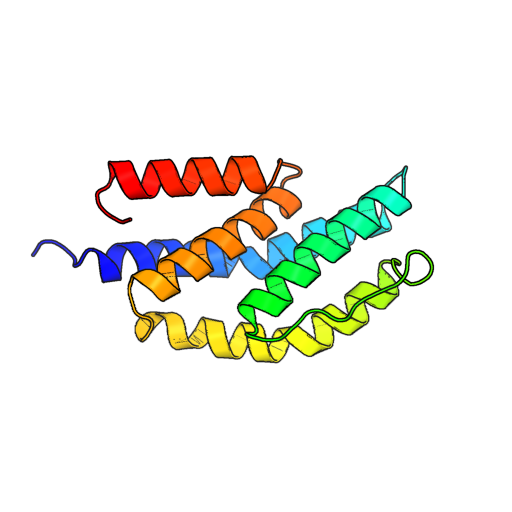-1.412 4.684 2.891 1.00 98.19 106 GLU A N 1
ATOM 858 C CA . GLU A 1 106 ? -1.314 6.098 2.513 1.00 98.19 106 GLU A CA 1
ATOM 859 C C . GLU A 1 106 ? -0.125 6.370 1.597 1.00 98.19 106 GLU A C 1
ATOM 861 O O . GLU A 1 106 ? -0.290 7.071 0.599 1.00 98.19 106 GLU A O 1
ATOM 866 N N . ARG A 1 107 ? 1.027 5.741 1.848 1.00 97.94 107 ARG A N 1
ATOM 867 C CA . ARG A 1 107 ? 2.172 5.820 0.936 1.00 97.94 107 ARG A CA 1
ATOM 868 C C . ARG A 1 107 ? 1.825 5.370 -0.478 1.00 97.94 107 ARG A C 1
ATOM 870 O O . ARG A 1 107 ? 2.105 6.084 -1.438 1.00 97.94 107 ARG A O 1
ATOM 877 N N . ILE A 1 108 ? 1.168 4.219 -0.630 1.00 98.12 108 ILE A N 1
ATOM 878 C CA . ILE A 1 108 ? 0.763 3.712 -1.952 1.00 98.12 108 ILE A CA 1
ATOM 879 C C . ILE A 1 108 ? -0.225 4.677 -2.620 1.00 98.12 108 ILE A C 1
ATOM 881 O O . ILE A 1 108 ? -0.111 4.947 -3.819 1.00 98.12 108 ILE A O 1
ATOM 885 N N . LEU A 1 109 ? -1.181 5.220 -1.860 1.00 98.19 109 LEU A N 1
ATOM 886 C CA . LEU A 1 109 ? -2.136 6.197 -2.384 1.00 98.19 109 LEU A CA 1
ATOM 887 C C . LEU A 1 109 ? -1.425 7.471 -2.861 1.00 98.19 109 LEU A C 1
ATOM 889 O O . LEU A 1 109 ? -1.707 7.931 -3.968 1.00 98.19 109 LEU A O 1
ATOM 893 N N . ALA A 1 110 ? -0.485 7.996 -2.074 1.00 97.81 110 ALA A N 1
ATOM 894 C CA . ALA A 1 110 ? 0.320 9.170 -2.399 1.00 97.81 110 ALA A CA 1
ATOM 895 C C . ALA A 1 110 ? 1.171 8.948 -3.655 1.00 97.81 110 ALA A C 1
ATOM 897 O O . ALA A 1 110 ? 1.114 9.759 -4.583 1.00 97.81 110 ALA A O 1
ATOM 898 N N . ILE A 1 111 ? 1.841 7.794 -3.771 1.00 96.25 111 ILE A N 1
ATOM 899 C CA . ILE A 1 111 ? 2.545 7.406 -5.004 1.00 96.25 111 ILE A CA 1
ATOM 900 C C . ILE A 1 111 ? 1.568 7.397 -6.188 1.00 96.25 111 ILE A C 1
ATOM 902 O O . ILE A 1 111 ? 1.868 7.930 -7.259 1.00 96.25 111 ILE A O 1
ATOM 906 N N . GLY A 1 112 ? 0.368 6.843 -6.004 1.00 95.31 112 GLY A N 1
ATOM 907 C CA . GLY A 1 112 ? -0.690 6.835 -7.015 1.00 95.31 112 GLY A CA 1
ATOM 908 C C . GLY A 1 112 ? -1.191 8.226 -7.418 1.00 95.31 112 GLY A C 1
ATOM 909 O O . GLY A 1 112 ? -1.707 8.369 -8.526 1.00 95.31 112 GLY A O 1
ATOM 910 N N . ARG A 1 113 ? -1.048 9.238 -6.554 1.00 95.62 113 ARG A N 1
ATOM 911 C CA . ARG A 1 113 ? -1.374 10.651 -6.827 1.00 95.62 113 ARG A CA 1
ATOM 912 C C . ARG A 1 113 ? -0.187 11.455 -7.369 1.00 95.62 113 ARG A C 1
ATOM 914 O O . ARG A 1 113 ? -0.386 12.563 -7.849 1.00 95.62 113 ARG A O 1
ATOM 921 N N . GLY A 1 114 ? 1.025 10.897 -7.349 1.00 93.12 114 GLY A N 1
ATOM 922 C CA . GLY A 1 114 ? 2.241 11.630 -7.714 1.00 93.12 114 GLY A CA 1
ATOM 923 C C . GLY A 1 114 ? 2.795 12.516 -6.605 1.00 93.12 114 GLY A C 1
ATOM 924 O O . GLY A 1 114 ? 3.612 13.383 -6.886 1.00 93.12 114 GLY A O 1
ATOM 925 N N . GLU A 1 115 ? 2.375 12.282 -5.368 1.00 95.44 115 GLU A N 1
ATOM 926 C CA . GLU A 1 115 ? 2.868 12.972 -4.179 1.00 95.44 115 GLU A CA 1
ATOM 927 C C . GLU A 1 115 ? 4.086 12.253 -3.591 1.00 95.44 115 GLU A C 1
ATOM 929 O O . GLU A 1 115 ? 4.317 11.073 -3.873 1.00 95.44 115 GLU A O 1
ATOM 934 N N . ASN A 1 116 ? 4.839 12.954 -2.737 1.00 94.31 116 ASN A N 1
ATOM 935 C CA . ASN A 1 116 ? 5.866 12.337 -1.909 1.00 94.31 116 ASN A CA 1
ATOM 936 C C . ASN A 1 116 ? 5.191 11.435 -0.854 1.00 94.31 116 ASN A C 1
ATOM 938 O O . ASN A 1 116 ? 4.450 11.933 -0.002 1.00 94.31 116 ASN A O 1
ATOM 942 N N . PRO A 1 117 ? 5.418 10.114 -0.891 1.00 95.75 117 PRO A N 1
ATOM 943 C CA . PRO A 1 117 ? 4.777 9.208 0.050 1.00 95.75 117 PRO A CA 1
ATOM 944 C C . PRO A 1 117 ? 5.183 9.403 1.513 1.00 95.75 117 PRO A C 1
ATOM 946 O O . PRO A 1 117 ? 4.361 9.118 2.379 1.00 95.75 117 PRO A O 1
ATOM 949 N N . TRP A 1 118 ? 6.397 9.876 1.815 1.00 94.69 118 TRP A N 1
ATOM 950 C CA . TRP A 1 118 ? 6.841 10.008 3.210 1.00 94.69 118 TRP A CA 1
ATOM 951 C C . TRP A 1 118 ? 6.212 11.251 3.844 1.00 94.69 118 TRP A C 1
ATOM 953 O O . TRP A 1 118 ? 5.702 11.182 4.953 1.00 94.69 118 TRP A O 1
ATOM 963 N N . GLU A 1 119 ? 6.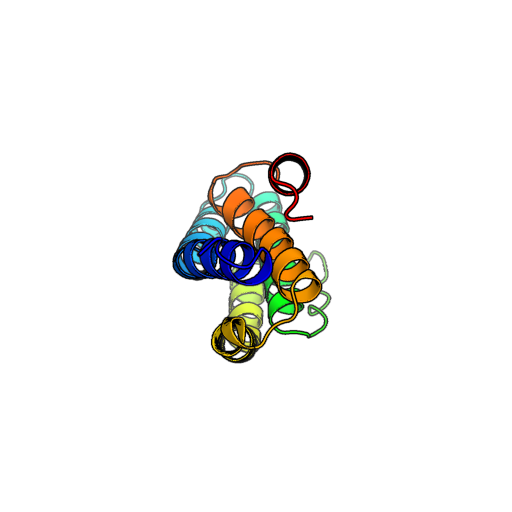117 12.352 3.093 1.00 97.31 119 GLU A N 1
ATOM 964 C CA . GLU A 1 119 ? 5.367 13.542 3.527 1.00 97.31 119 GLU A CA 1
ATOM 965 C C . GLU A 1 119 ? 3.876 13.231 3.736 1.00 97.31 119 GLU A C 1
ATOM 967 O O . GLU A 1 119 ? 3.232 13.779 4.630 1.00 97.31 119 GLU A O 1
ATOM 972 N N . ALA A 1 120 ? 3.300 12.351 2.910 1.00 97.31 120 ALA A N 1
ATOM 973 C CA . ALA A 1 120 ? 1.916 11.920 3.076 1.00 97.31 120 ALA A CA 1
ATOM 974 C C . ALA A 1 120 ? 1.717 11.048 4.327 1.00 97.31 120 ALA A C 1
ATOM 976 O O . ALA A 1 120 ? 0.705 11.208 5.011 1.00 97.31 120 ALA A O 1
ATOM 977 N N . GLU A 1 121 ? 2.673 10.163 4.626 1.00 96.94 121 GLU A N 1
ATOM 978 C CA . GLU A 1 121 ? 2.718 9.373 5.862 1.00 96.94 121 GLU A CA 1
ATOM 979 C C . GLU A 1 121 ? 2.817 10.286 7.091 1.00 96.94 121 GLU A C 1
ATOM 981 O O . GLU A 1 121 ? 1.934 10.231 7.944 1.00 96.94 121 GLU A O 1
ATOM 986 N N . GLU A 1 122 ? 3.794 11.196 7.136 1.00 97.62 122 GLU A N 1
ATOM 987 C CA . GLU A 1 122 ? 3.991 12.146 8.245 1.00 97.62 122 GLU A CA 1
ATOM 988 C C . GLU A 1 122 ? 2.755 13.025 8.489 1.00 97.62 122 GLU A C 1
ATOM 990 O O . GLU A 1 122 ? 2.315 13.213 9.625 1.00 97.62 122 GLU A O 1
ATOM 995 N N . ARG A 1 123 ? 2.138 13.533 7.415 1.00 97.88 123 ARG A N 1
ATOM 996 C CA . ARG A 1 123 ? 0.903 14.326 7.502 1.00 97.88 123 ARG A CA 1
ATOM 997 C C . ARG A 1 123 ? -0.249 13.523 8.102 1.00 97.88 123 ARG A C 1
ATOM 999 O O . ARG A 1 123 ? -1.033 14.062 8.882 1.00 97.88 123 ARG A O 1
ATOM 1006 N N . LEU A 1 124 ? -0.370 12.252 7.732 1.00 97.31 124 LEU A N 1
ATOM 1007 C CA . LEU A 1 124 ? -1.394 11.372 8.278 1.00 97.31 124 LEU A CA 1
ATOM 1008 C C . LEU A 1 124 ? -1.107 11.013 9.742 1.00 97.31 124 LEU A C 1
ATOM 1010 O O . LEU A 1 124 ? -2.041 10.993 10.541 1.00 97.31 124 LEU A O 1
ATOM 1014 N N . GLU A 1 125 ? 0.148 10.762 10.115 1.00 96.75 125 GLU A N 1
ATOM 1015 C CA . GLU A 1 125 ? 0.535 10.554 11.516 1.00 96.75 125 GLU A CA 1
ATOM 1016 C C . GLU A 1 125 ? 0.153 11.758 12.381 1.00 96.75 125 GLU A C 1
ATOM 1018 O O . GLU A 1 125 ? -0.527 11.587 13.396 1.00 96.75 125 GLU A O 1
ATOM 1023 N N . ALA A 1 126 ? 0.500 12.972 11.944 1.00 96.56 126 ALA A N 1
ATOM 1024 C CA . ALA A 1 126 ? 0.128 14.206 12.630 1.00 96.56 126 ALA A CA 1
ATOM 1025 C C . ALA A 1 126 ? -1.398 14.339 12.778 1.00 96.56 126 ALA A C 1
ATOM 1027 O O . ALA A 1 126 ? -1.895 14.585 13.879 1.00 96.56 126 ALA A O 1
ATOM 1028 N N . GLU A 1 127 ? -2.161 14.077 11.709 1.00 96.25 127 GLU A N 1
ATOM 1029 C CA . GLU A 1 127 ? -3.628 14.107 11.751 1.00 96.25 127 GLU A CA 1
ATOM 1030 C C . GLU A 1 127 ? -4.202 13.097 12.770 1.00 96.25 127 GLU A C 1
ATOM 1032 O O . GLU A 1 127 ? -5.177 13.387 13.475 1.00 96.25 127 GLU A O 1
ATOM 1037 N N . LEU A 1 128 ? -3.624 11.896 12.862 1.00 95.19 128 LEU A N 1
ATOM 1038 C CA . LEU A 1 128 ? -4.048 10.884 13.831 1.00 95.19 128 LEU A CA 1
ATOM 1039 C C . LEU A 1 128 ? -3.698 11.298 15.266 1.00 95.19 128 LEU A C 1
ATOM 1041 O O . LEU A 1 128 ? -4.523 11.092 16.161 1.00 95.19 128 LEU A O 1
ATOM 1045 N N . MET A 1 129 ? -2.527 11.899 15.492 1.00 94.75 129 MET A N 1
ATOM 1046 C CA . MET A 1 129 ? -2.107 12.407 16.804 1.00 94.75 129 MET A CA 1
ATOM 1047 C C . MET A 1 129 ? -3.024 13.531 17.294 1.00 94.75 129 MET A C 1
ATOM 1049 O O . MET A 1 129 ? -3.528 13.459 18.416 1.00 94.75 129 MET A O 1
ATOM 1053 N N . GLU A 1 130 ? -3.329 14.515 16.445 1.00 95.19 130 GLU A N 1
ATOM 1054 C CA . GLU A 1 130 ? -4.238 15.626 16.771 1.00 95.19 130 GLU A CA 1
ATOM 1055 C C . GLU A 1 130 ? -5.639 15.1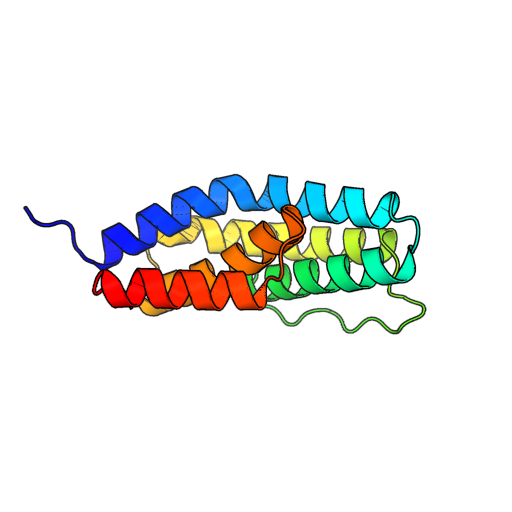42 17.170 1.00 95.19 130 GLU A C 1
ATOM 1057 O O . GLU A 1 130 ? -6.294 15.723 18.038 1.00 95.19 130 GLU A O 1
ATOM 1062 N N . LYS A 1 131 ? -6.104 14.038 16.572 1.00 92.00 131 LYS A N 1
ATOM 1063 C CA . LYS A 1 131 ? -7.398 13.416 16.896 1.00 92.00 131 LYS A CA 1
ATOM 1064 C C . LYS A 1 131 ? -7.347 12.466 18.101 1.00 92.00 131 LYS A C 1
ATOM 1066 O O . LYS A 1 131 ? -8.380 11.880 18.433 1.00 92.00 131 LYS A O 1
ATOM 1071 N N . GLY A 1 132 ? -6.187 12.266 18.735 1.00 91.00 132 GLY A N 1
ATOM 1072 C CA . GLY A 1 132 ? -5.998 11.281 19.811 1.00 91.00 132 GLY A CA 1
ATOM 1073 C C . GLY A 1 132 ? -6.186 9.830 19.345 1.00 91.00 132 GLY A C 1
ATOM 1074 O O . GLY A 1 132 ? -6.639 8.971 20.106 1.00 91.00 132 GLY A O 1
ATOM 1075 N N . LEU A 1 133 ? -5.923 9.574 18.060 1.00 89.25 133 LEU A N 1
ATOM 1076 C CA . LEU A 1 133 ? -6.049 8.273 17.405 1.00 89.25 133 LEU A CA 1
ATOM 1077 C C . LEU A 1 133 ? -4.709 7.578 17.187 1.00 89.25 133 LEU A C 1
ATOM 1079 O O . LEU A 1 133 ? -4.749 6.391 16.889 1.00 89.25 133 LEU A O 1
ATOM 1083 N N . PHE A 1 134 ? -3.576 8.262 17.348 1.00 80.88 134 PHE A N 1
ATOM 1084 C CA . PHE A 1 134 ? -2.258 7.630 17.450 1.00 80.88 134 PHE A CA 1
ATOM 1085 C C . PHE A 1 134 ? -2.067 7.077 18.866 1.00 80.88 134 PHE A C 1
ATOM 1087 O O . PHE A 1 134 ? -2.568 7.704 19.826 1.00 80.88 134 PHE A O 1
#

Foldseek 3Di:
DPDPLLVVLLVLLLVLVVCQVVLLVLLLVCCVPPPPNLVSLVLNLLLLQLLCVLLVHGQDDDDSVQSHSVSSVVSCVVSVVSNVVSNVCSVVDDLVRSLVNSLSSQLSNCSSVVHHSVVSSVVVVVVCVVVVSD